Protein AF-A0A9W3SC46-F1 (afdb_monomer)

Solvent-accessible surface area (backbone atoms only — not comparable to full-atom values): 5519 Å² total; per-residue (Å²): 130,55,71,69,57,51,51,53,51,51,32,53,71,52,72,50,75,94,71,76,94,45,73,68,52,53,52,52,50,54,51,38,42,64,75,69,44,38,78,41,63,67,67,55,54,55,32,44,62,46,8,74,75,68,79,51,58,66,76,54,69,66,58,48,50,50,36,42,71,75,62,65,52,31,54,58,70,75,62,50,64,59,44,52,56,51,51,53,52,70,69,74,108

Nearest PDB structures (foldseek):
  6tmk-assembly1_E2  TM=2.578E-01  e=5.421E+00  Toxoplasma gondii GT1

Organism: Bacillus thuringiensis (NCBI:txid1428)

InterPro domains:
  IPR038765 Papain-like cysteine peptidase superfamily [SSF54001] (4-74)
  IPR053710 Arylamine N-acetyltransferase domain-containing protein [G3DSA:3.30.2140.20] (3-76)

Radius of gyration: 13.41 Å; Cα contacts (8 Å, |Δi|>4): 66; chains: 1; bounding box: 32×28×33 Å

pLDDT: mean 70.99, std 15.16, range [37.56, 90.5]

Secondary structure (DSSP, 8-state):
--HHHHHHHHHHHHT-----S-HHHHHHHHHHHHHHS---SHHHHHHHHHHHHHS--S--HHHHHHHHHHH-----HHHHHHHHHHHHHHHH-

Mean predicted aligned error: 10.31 Å

Sequence (93 aa):
MTQVQLVNSFLSFLGTTKQPTSLKFLNELIKAHQEKVKWETLTKIIDWEKGKKTEDYFPSIETYINRIYNKRSGRYLLDSLDWIPLVIIKSWF

Structure (mmCIF, N/CA/C/O backbone):
data_AF-A0A9W3SC46-F1
#
_entry.id   AF-A0A9W3SC46-F1
#
loop_
_atom_site.group_PDB
_atom_site.id
_atom_site.type_symbol
_atom_site.label_atom_id
_atom_site.label_alt_id
_atom_site.label_comp_id
_atom_site.label_asym_id
_atom_site.label_entity_id
_atom_site.label_seq_id
_atom_site.pdbx_PDB_ins_code
_atom_site.Cartn_x
_atom_site.Cartn_y
_atom_site.Cartn_z
_atom_site.occupancy
_atom_site.B_iso_or_equiv
_atom_site.auth_seq_id
_atom_site.auth_comp_id
_atom_site.auth_asym_id
_atom_site.auth_atom_id
_atom_site.pdbx_PDB_model_num
ATOM 1 N N . MET A 1 1 ? -1.958 13.414 -9.476 1.00 64.31 1 MET A N 1
ATOM 2 C CA . MET A 1 1 ? -2.896 13.453 -8.322 1.00 64.31 1 MET A CA 1
ATOM 3 C C . MET A 1 1 ? -2.246 14.175 -7.155 1.00 64.31 1 MET A C 1
ATOM 5 O O . MET A 1 1 ? -1.029 14.118 -7.043 1.00 64.31 1 MET A O 1
ATOM 9 N N . THR A 1 2 ? -3.018 14.814 -6.274 1.00 81.69 2 THR A N 1
ATOM 10 C CA . THR A 1 2 ? -2.480 15.279 -4.983 1.00 81.69 2 THR A CA 1
ATOM 11 C C . THR A 1 2 ? -2.277 14.096 -4.028 1.00 81.69 2 THR A C 1
ATOM 13 O O . THR A 1 2 ? -2.939 13.064 -4.156 1.00 81.69 2 THR A O 1
ATOM 16 N N . GLN A 1 3 ? -1.383 14.236 -3.047 1.00 74.44 3 GLN A N 1
ATOM 17 C CA . GLN A 1 3 ? -1.112 13.209 -2.028 1.00 74.44 3 GLN A CA 1
ATOM 18 C C . GLN A 1 3 ? -2.391 12.758 -1.308 1.00 74.44 3 GLN A C 1
ATOM 20 O O . GLN A 1 3 ? -2.632 11.567 -1.140 1.00 74.44 3 GLN A O 1
ATOM 25 N N . VAL A 1 4 ? -3.274 13.703 -0.974 1.00 82.06 4 VAL A N 1
ATOM 26 C CA . VAL A 1 4 ? -4.566 13.421 -0.327 1.00 82.06 4 VAL A CA 1
ATOM 27 C C . VAL A 1 4 ? -5.477 12.575 -1.219 1.00 82.06 4 VAL A C 1
ATOM 29 O O . VAL A 1 4 ? -6.093 11.621 -0.746 1.00 82.06 4 VAL A O 1
ATOM 32 N N . GLN A 1 5 ? -5.546 12.886 -2.516 1.00 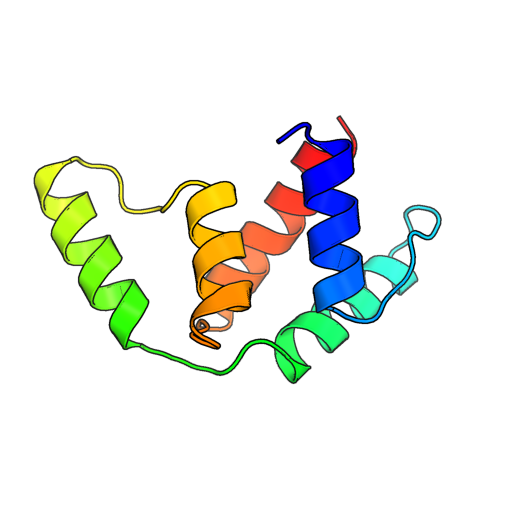82.69 5 GLN A N 1
ATOM 33 C CA . GLN A 1 5 ? -6.337 12.103 -3.470 1.00 82.69 5 GLN A CA 1
ATOM 34 C C . GLN A 1 5 ? -5.802 10.675 -3.601 1.00 82.69 5 GLN A C 1
ATOM 36 O O . GLN A 1 5 ? -6.584 9.725 -3.628 1.00 82.69 5 GLN A O 1
ATOM 41 N N . LEU A 1 6 ? -4.478 10.521 -3.641 1.00 80.38 6 LEU A N 1
ATOM 42 C CA . LEU A 1 6 ? -3.810 9.227 -3.749 1.00 80.38 6 LEU A CA 1
ATOM 43 C C . LEU A 1 6 ? -4.107 8.334 -2.533 1.00 80.38 6 LEU A C 1
ATOM 45 O O . LEU A 1 6 ? -4.490 7.175 -2.684 1.00 80.38 6 LEU A O 1
ATOM 49 N N . VAL A 1 7 ? -4.013 8.903 -1.332 1.00 82.88 7 VAL A N 1
ATOM 50 C CA . VAL A 1 7 ? -4.301 8.217 -0.065 1.00 82.88 7 VAL A CA 1
ATOM 51 C C . VAL A 1 7 ? -5.765 7.805 0.020 1.00 82.88 7 VAL A C 1
ATOM 53 O O . VAL A 1 7 ? -6.059 6.653 0.325 1.00 82.88 7 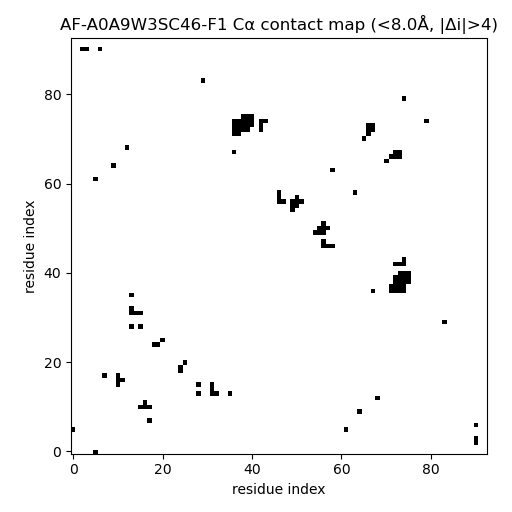VAL A O 1
ATOM 56 N N . ASN A 1 8 ? -6.691 8.706 -0.309 1.00 85.81 8 ASN A N 1
ATOM 57 C CA . ASN A 1 8 ? -8.119 8.389 -0.300 1.00 85.81 8 ASN A CA 1
ATOM 58 C C . ASN A 1 8 ? -8.462 7.286 -1.311 1.00 85.81 8 ASN A C 1
ATOM 60 O O . ASN A 1 8 ? -9.258 6.398 -1.007 1.00 85.81 8 ASN A O 1
ATOM 64 N N . SER A 1 9 ? -7.823 7.302 -2.482 1.00 83.12 9 SER A N 1
ATOM 65 C CA . SER A 1 9 ? -8.006 6.272 -3.511 1.00 83.12 9 SER A CA 1
ATOM 66 C C . SER A 1 9 ? -7.475 4.916 -3.044 1.00 83.12 9 SER A C 1
ATOM 68 O O . SER A 1 9 ? -8.126 3.892 -3.242 1.00 83.12 9 SER A O 1
ATOM 70 N N . PHE A 1 10 ? -6.326 4.901 -2.364 1.00 83.00 10 PHE A N 1
ATOM 71 C CA . PHE A 1 10 ? -5.745 3.690 -1.790 1.00 83.00 10 PHE A CA 1
ATOM 72 C C . PHE A 1 10 ? -6.594 3.115 -0.648 1.00 83.00 10 PHE A C 1
ATOM 74 O O . PHE A 1 10 ? -6.882 1.920 -0.643 1.00 83.00 10 PHE A O 1
ATOM 81 N N . LEU A 1 11 ? -7.062 3.953 0.282 1.00 87.38 11 LEU A N 1
ATOM 82 C CA . LEU A 1 11 ? -7.954 3.526 1.366 1.00 87.38 11 LEU A CA 1
ATOM 83 C C . LEU A 1 11 ? -9.278 2.979 0.814 1.00 87.38 11 LEU A C 1
ATOM 85 O O . LEU A 1 11 ? -9.726 1.911 1.233 1.00 87.38 11 LEU A O 1
ATOM 89 N N . SER A 1 12 ? -9.849 3.647 -0.193 1.00 88.00 12 SER A N 1
ATOM 90 C CA . SER A 1 12 ? -11.044 3.176 -0.900 1.00 88.00 12 SER A CA 1
ATOM 91 C C . SER A 1 12 ? -10.813 1.820 -1.575 1.00 88.00 12 SER A C 1
ATOM 93 O O . SER A 1 12 ? -11.622 0.908 -1.400 1.00 88.00 12 SER A O 1
ATOM 95 N N . PHE A 1 13 ? -9.676 1.635 -2.259 1.00 83.69 13 PHE A N 1
ATOM 96 C CA . PHE A 1 13 ? -9.286 0.342 -2.828 1.00 83.69 13 PHE A CA 1
ATOM 97 C C . PHE A 1 13 ? -9.209 -0.745 -1.749 1.00 83.69 13 PHE A C 1
ATOM 99 O O . PHE A 1 13 ? -9.795 -1.818 -1.914 1.00 83.69 13 PHE A O 1
ATOM 106 N N . LEU A 1 14 ? -8.563 -0.454 -0.617 1.00 85.50 14 LEU A N 1
ATOM 107 C CA . LEU A 1 14 ? -8.481 -1.363 0.526 1.00 85.50 14 LEU A CA 1
ATOM 108 C C . LEU A 1 14 ? -9.838 -1.598 1.205 1.00 85.50 14 LEU A C 1
ATOM 110 O O . LEU A 1 14 ? -10.034 -2.622 1.849 1.00 85.50 14 LEU A O 1
ATOM 114 N N . GLY A 1 15 ? -10.847 -0.762 0.948 1.00 87.00 15 GLY A N 1
ATOM 115 C CA . GLY A 1 15 ? -12.160 -0.849 1.592 1.00 87.00 15 GLY A CA 1
ATOM 116 C C . GLY A 1 15 ? -12.112 -0.419 3.055 1.00 87.00 15 GLY A C 1
ATOM 117 O O . GLY A 1 15 ? -12.896 -0.906 3.861 1.00 87.00 15 GLY A O 1
ATOM 118 N N . THR A 1 16 ? -11.170 0.461 3.391 1.00 87.12 16 THR A N 1
ATOM 119 C CA . THR A 1 16 ? -11.018 1.044 4.722 1.00 87.12 16 THR A CA 1
ATOM 120 C C . THR A 1 16 ? -11.234 2.556 4.664 1.00 87.12 16 THR A C 1
ATOM 122 O O . THR A 1 16 ? -11.209 3.173 3.597 1.00 87.12 16 THR A O 1
ATOM 125 N N . THR A 1 17 ? -11.464 3.167 5.818 1.00 87.62 17 THR A N 1
ATOM 126 C CA . THR A 1 17 ? -11.607 4.615 5.975 1.00 87.62 17 THR A CA 1
ATOM 127 C C . THR A 1 17 ? -10.422 5.174 6.752 1.00 87.62 17 THR A C 1
ATOM 129 O O . THR A 1 17 ? -9.719 4.459 7.466 1.00 87.62 17 THR A O 1
ATOM 132 N N . LYS A 1 18 ? -10.156 6.473 6.591 1.00 86.75 18 LYS A N 1
ATOM 133 C CA . LYS A 1 18 ? -9.066 7.131 7.314 1.00 86.75 18 LYS A CA 1
ATOM 134 C C . LYS A 1 18 ? -9.377 7.133 8.814 1.00 86.75 18 LYS A C 1
ATOM 136 O O . LYS A 1 18 ? -10.430 7.618 9.219 1.00 86.75 18 LYS A O 1
ATOM 141 N N . GLN A 1 19 ? -8.443 6.637 9.620 1.00 86.06 19 GLN A N 1
ATOM 142 C CA . GLN A 1 19 ? -8.506 6.666 11.081 1.00 86.06 19 GLN A CA 1
ATOM 143 C C . GLN A 1 19 ? -7.302 7.437 11.653 1.00 86.06 19 GLN A C 1
ATOM 145 O O . GLN A 1 19 ? -6.322 7.666 10.933 1.00 86.06 19 GLN A O 1
ATOM 150 N N . PRO A 1 20 ? -7.344 7.850 12.933 1.00 87.94 20 PRO A N 1
ATOM 151 C CA . PRO A 1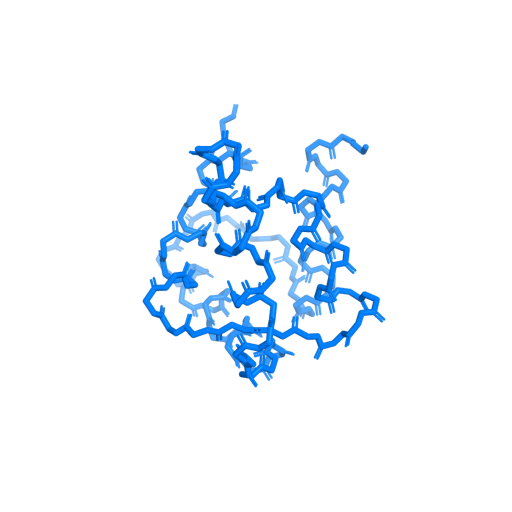 20 ? -6.172 8.370 13.629 1.00 87.94 20 PRO A CA 1
ATOM 152 C C . PRO A 1 20 ? -5.011 7.367 13.625 1.00 87.94 20 PRO A C 1
ATOM 154 O O . PRO A 1 20 ? -5.217 6.155 13.745 1.00 87.94 20 PRO A O 1
ATOM 157 N N . THR A 1 21 ? -3.783 7.875 13.525 1.00 86.69 21 THR A N 1
ATOM 158 C CA . THR A 1 21 ? -2.576 7.044 13.518 1.00 86.69 21 THR A CA 1
ATOM 159 C C . THR A 1 21 ? -2.478 6.238 14.805 1.00 86.69 21 THR A C 1
ATOM 161 O O . THR A 1 21 ? -2.383 6.786 15.900 1.00 86.69 21 THR A O 1
ATOM 164 N N . SER A 1 22 ? -2.497 4.917 14.667 1.00 89.62 22 SER A N 1
ATOM 165 C CA . SER A 1 22 ? -2.348 3.985 15.777 1.00 89.62 22 SER A CA 1
ATOM 166 C C . SER A 1 22 ? -1.774 2.665 15.275 1.00 89.62 22 SER A C 1
ATOM 168 O O . SER A 1 22 ? -1.929 2.313 14.103 1.00 89.62 22 SER A O 1
ATOM 170 N N . LEU A 1 23 ? -1.147 1.901 16.172 1.00 86.69 23 LEU A N 1
ATOM 171 C CA . LEU A 1 23 ? -0.648 0.561 15.850 1.00 86.69 23 LEU A CA 1
ATOM 172 C C . LEU A 1 23 ? -1.786 -0.368 15.397 1.00 86.69 23 LEU A C 1
ATOM 174 O O . LEU A 1 23 ? -1.621 -1.173 14.485 1.00 86.69 23 LEU A O 1
ATOM 178 N N . LYS A 1 24 ? -2.968 -0.214 16.005 1.00 90.50 24 LYS A N 1
ATOM 179 C CA . LYS A 1 24 ? -4.178 -0.941 15.616 1.00 90.50 24 LYS A CA 1
ATOM 180 C C . LYS A 1 24 ? -4.539 -0.660 14.157 1.00 90.50 24 LYS A C 1
ATOM 182 O O . LYS A 1 24 ? -4.705 -1.599 13.385 1.00 90.50 24 LYS A O 1
ATOM 187 N N . PHE A 1 25 ? -4.585 0.615 13.777 1.00 88.56 25 PHE A N 1
ATOM 188 C CA . PHE A 1 25 ? -4.911 1.011 12.411 1.00 88.56 25 PHE A CA 1
ATOM 189 C C . PHE A 1 25 ? -3.860 0.532 11.397 1.00 88.56 25 PHE A C 1
ATOM 191 O O . PHE A 1 25 ? -4.217 0.071 10.317 1.00 88.56 25 PHE A O 1
ATOM 198 N N . LEU A 1 26 ? -2.571 0.556 11.757 1.00 86.94 26 LEU A N 1
ATOM 199 C CA . LEU A 1 26 ? -1.505 -0.019 10.929 1.00 86.94 26 LEU A CA 1
ATOM 200 C C . LEU A 1 26 ? -1.731 -1.517 10.666 1.00 86.94 26 LEU A C 1
ATOM 202 O O . LEU A 1 26 ? -1.649 -1.959 9.521 1.00 86.94 26 LEU A O 1
ATOM 206 N N . ASN A 1 27 ? -2.050 -2.291 11.703 1.00 87.44 27 ASN A N 1
ATOM 207 C CA . ASN A 1 27 ? -2.296 -3.728 11.567 1.00 87.44 27 ASN A CA 1
ATOM 208 C C . ASN A 1 27 ? -3.532 -4.023 10.702 1.00 87.44 27 ASN A C 1
ATOM 210 O O . ASN A 1 27 ? -3.505 -4.937 9.879 1.00 87.44 27 ASN A O 1
ATOM 214 N N . GLU A 1 28 ? -4.597 -3.230 10.846 1.00 88.62 28 GLU A N 1
ATOM 215 C CA . GLU A 1 28 ? -5.792 -3.322 9.998 1.00 88.62 28 GLU A CA 1
ATOM 216 C C . GLU A 1 28 ? -5.473 -3.014 8.528 1.00 88.62 28 GLU A C 1
ATOM 218 O O . GLU A 1 28 ? -5.923 -3.737 7.638 1.00 88.62 28 GLU A O 1
ATOM 223 N N . LEU A 1 29 ? -4.650 -1.992 8.265 1.00 88.62 29 LEU A N 1
ATOM 224 C CA . LEU A 1 29 ? -4.199 -1.641 6.916 1.00 88.62 29 LEU A CA 1
ATOM 225 C C . LEU A 1 29 ? -3.367 -2.752 6.273 1.00 88.62 29 LEU A C 1
ATOM 227 O O . LEU A 1 29 ? -3.616 -3.100 5.118 1.00 88.62 29 LEU A O 1
ATOM 231 N N . ILE A 1 30 ? -2.405 -3.317 7.010 1.00 85.06 30 ILE A N 1
ATOM 232 C CA . ILE A 1 30 ? -1.570 -4.427 6.528 1.00 85.06 30 ILE A CA 1
ATOM 233 C C . ILE A 1 30 ? -2.453 -5.623 6.172 1.00 85.06 30 ILE A C 1
ATOM 235 O O . ILE A 1 30 ? -2.326 -6.178 5.082 1.00 85.06 30 ILE A O 1
ATOM 239 N N . LYS A 1 31 ? -3.388 -5.983 7.056 1.00 87.12 31 LYS A N 1
ATOM 240 C CA . LYS A 1 31 ? -4.301 -7.105 6.831 1.00 87.12 31 LYS A CA 1
ATOM 241 C C . LYS A 1 31 ? -5.178 -6.887 5.594 1.00 87.12 31 LYS A C 1
ATOM 243 O O . LYS A 1 31 ? -5.210 -7.741 4.712 1.00 87.12 31 LYS A O 1
ATOM 248 N N . ALA A 1 32 ? -5.834 -5.729 5.488 1.00 88.19 32 ALA A N 1
ATOM 249 C CA . ALA A 1 32 ? -6.693 -5.401 4.348 1.00 88.19 32 ALA A CA 1
ATOM 250 C C . ALA A 1 32 ? -5.919 -5.396 3.019 1.00 88.19 32 ALA A C 1
ATOM 252 O O . ALA A 1 32 ? -6.443 -5.797 1.977 1.00 88.19 32 ALA A O 1
ATOM 253 N N . HIS A 1 33 ? -4.658 -4.955 3.048 1.00 83.25 33 HIS A N 1
ATOM 254 C CA . HIS A 1 33 ? -3.772 -4.989 1.888 1.00 83.25 33 HIS A CA 1
ATOM 255 C C . HIS A 1 33 ? -3.433 -6.416 1.467 1.00 83.25 33 HIS A C 1
ATOM 257 O O . HIS A 1 33 ? -3.649 -6.755 0.306 1.00 83.25 33 HIS A O 1
ATOM 263 N N . GLN A 1 34 ? -2.996 -7.263 2.400 1.00 78.62 34 GLN A N 1
ATOM 264 C CA . GLN A 1 34 ? -2.658 -8.663 2.125 1.00 78.62 34 GLN A CA 1
ATOM 265 C C . GLN A 1 34 ? -3.849 -9.472 1.591 1.00 78.62 34 GLN A C 1
ATOM 267 O O . GLN A 1 34 ? -3.668 -10.352 0.752 1.00 78.62 34 GLN A O 1
ATOM 272 N N . GLU A 1 35 ? -5.066 -9.171 2.049 1.00 84.06 35 GLU A N 1
ATOM 273 C CA . GLU A 1 35 ? -6.289 -9.835 1.585 1.00 84.06 35 GLU A CA 1
ATOM 274 C C . GLU A 1 35 ? -6.699 -9.405 0.166 1.00 84.06 35 GLU A C 1
ATOM 276 O O . GLU A 1 35 ? -7.189 -10.224 -0.614 1.00 84.06 35 GLU A O 1
ATOM 281 N N . LYS A 1 36 ? -6.510 -8.128 -0.195 1.00 81.56 36 LYS A N 1
ATOM 282 C CA . LYS A 1 36 ? -6.956 -7.588 -1.493 1.00 81.56 36 LYS A CA 1
ATOM 283 C C . LYS A 1 36 ? -5.905 -7.622 -2.592 1.00 81.56 36 LYS A C 1
ATOM 285 O O . LYS A 1 36 ? -6.255 -7.722 -3.771 1.00 81.56 36 LYS A O 1
ATOM 290 N N . VAL A 1 37 ? -4.630 -7.496 -2.243 1.00 77.38 37 VAL A N 1
ATOM 291 C CA . VAL A 1 37 ? -3.531 -7.443 -3.206 1.00 77.38 37 VAL A CA 1
ATOM 292 C C . VAL A 1 37 ? -3.042 -8.861 -3.473 1.00 77.38 37 VAL A C 1
ATOM 294 O O . VAL A 1 37 ? -2.373 -9.474 -2.650 1.00 77.38 37 VAL A O 1
ATOM 297 N N . LYS A 1 38 ? -3.398 -9.396 -4.646 1.00 69.00 38 LYS A N 1
ATOM 298 C CA . LYS A 1 38 ? -3.055 -10.769 -5.044 1.00 69.00 38 LYS A CA 1
ATOM 299 C C . LYS A 1 38 ? -1.548 -10.991 -5.120 1.00 69.00 38 LYS A C 1
ATOM 301 O O . LYS A 1 38 ? -0.817 -10.163 -5.634 1.00 69.00 38 LYS A O 1
ATOM 306 N N . TRP A 1 39 ? -1.086 -12.158 -4.711 1.00 63.09 39 TRP A N 1
ATOM 307 C CA . TRP A 1 39 ? 0.318 -12.545 -4.828 1.00 63.09 39 TRP A CA 1
ATOM 308 C C . TRP A 1 39 ? 0.713 -12.732 -6.293 1.00 63.09 39 TRP A C 1
ATOM 310 O O . TRP A 1 39 ? 0.068 -13.490 -7.017 1.00 63.09 39 TRP A O 1
ATOM 320 N N . GLU A 1 40 ? 1.763 -12.046 -6.735 1.00 61.12 40 GLU A N 1
ATOM 321 C CA . GLU A 1 40 ? 2.223 -12.113 -8.120 1.00 61.12 40 GLU A CA 1
ATOM 322 C C . GLU A 1 40 ? 3.737 -11.871 -8.239 1.00 61.12 40 GLU A C 1
ATOM 324 O O . GLU A 1 40 ? 4.323 -11.055 -7.525 1.00 61.12 40 GLU A O 1
ATOM 329 N N . THR A 1 41 ? 4.361 -12.577 -9.187 1.00 56.03 41 THR A N 1
ATOM 330 C CA . THR A 1 41 ? 5.813 -12.526 -9.448 1.00 56.03 41 THR A CA 1
ATOM 331 C C . THR A 1 41 ? 6.159 -11.739 -10.717 1.00 56.03 41 THR A C 1
ATOM 333 O O . THR A 1 41 ? 7.264 -11.219 -10.851 1.00 56.03 41 THR A O 1
ATOM 336 N N . LEU A 1 42 ? 5.215 -11.608 -11.655 1.00 61.19 42 LEU A N 1
ATOM 337 C CA . LEU A 1 42 ? 5.474 -11.065 -12.994 1.00 61.19 42 LEU A CA 1
ATOM 338 C C . LEU A 1 42 ? 5.866 -9.584 -12.978 1.00 61.19 42 LEU A C 1
ATOM 340 O O . LEU A 1 42 ? 6.793 -9.183 -13.679 1.00 61.19 42 LEU A O 1
ATOM 344 N N . THR A 1 43 ? 5.214 -8.762 -12.154 1.00 65.00 43 THR A N 1
ATOM 345 C CA . THR A 1 43 ? 5.539 -7.330 -12.073 1.00 65.00 43 THR A CA 1
ATOM 346 C C . THR A 1 43 ? 6.911 -7.068 -11.454 1.00 65.00 43 THR A C 1
ATOM 348 O O . THR A 1 43 ? 7.544 -6.086 -11.834 1.00 65.00 43 THR A O 1
ATOM 351 N N . LYS A 1 44 ? 7.422 -7.963 -10.593 1.00 65.25 44 LYS A N 1
ATOM 352 C CA . LYS A 1 44 ? 8.802 -7.892 -10.080 1.00 65.25 44 LYS A CA 1
ATOM 353 C C . LYS A 1 44 ? 9.841 -8.163 -11.161 1.00 65.25 44 LYS A C 1
ATOM 355 O O . LYS A 1 44 ? 10.833 -7.451 -11.212 1.00 65.25 44 LYS A O 1
ATOM 360 N N . ILE A 1 45 ? 9.615 -9.161 -12.017 1.00 67.12 45 ILE A N 1
ATOM 361 C CA . ILE A 1 45 ? 10.532 -9.471 -13.126 1.00 67.12 45 ILE A CA 1
ATOM 362 C C . ILE A 1 45 ? 10.630 -8.259 -14.061 1.00 67.12 45 ILE A C 1
ATOM 364 O O . ILE A 1 45 ? 11.726 -7.833 -14.405 1.00 67.12 45 ILE A O 1
ATOM 368 N N . ILE A 1 46 ? 9.490 -7.638 -14.377 1.00 71.75 46 ILE A N 1
ATOM 369 C CA . ILE A 1 46 ? 9.431 -6.433 -15.217 1.00 71.75 46 ILE A CA 1
ATOM 370 C C . ILE A 1 46 ? 10.148 -5.244 -14.559 1.00 71.75 46 ILE A C 1
ATOM 372 O O . ILE A 1 46 ? 10.897 -4.530 -15.227 1.00 71.75 46 ILE A O 1
ATOM 376 N N . ASP A 1 47 ? 9.920 -5.011 -13.262 1.00 72.06 47 ASP A N 1
ATOM 377 C CA . ASP A 1 47 ? 10.563 -3.912 -12.530 1.00 72.06 47 ASP A CA 1
ATOM 378 C C . ASP A 1 47 ? 12.076 -4.144 -12.382 1.00 72.06 47 ASP A C 1
ATOM 380 O O . ASP A 1 47 ? 12.855 -3.208 -12.539 1.00 72.06 47 ASP A O 1
ATOM 384 N N . TRP A 1 48 ? 12.509 -5.392 -12.182 1.00 74.81 48 TRP A N 1
ATOM 385 C CA . TRP A 1 48 ? 13.922 -5.766 -12.140 1.00 74.81 48 TRP A CA 1
ATOM 386 C C . TRP A 1 48 ? 14.615 -5.584 -13.494 1.00 74.81 48 TRP A C 1
ATOM 388 O O . TRP A 1 48 ? 15.707 -5.022 -13.554 1.00 74.81 48 TRP A O 1
ATOM 398 N N . GLU A 1 49 ? 13.982 -5.998 -14.595 1.00 74.12 49 GLU A N 1
ATOM 399 C CA . GLU A 1 49 ? 14.527 -5.794 -15.943 1.00 74.12 49 GLU A CA 1
ATOM 400 C C . GLU A 1 49 ? 14.660 -4.311 -16.300 1.00 74.12 49 GLU A C 1
ATOM 402 O O . GLU A 1 49 ? 15.620 -3.918 -16.970 1.00 74.12 49 GLU A O 1
ATOM 407 N N . LYS A 1 50 ?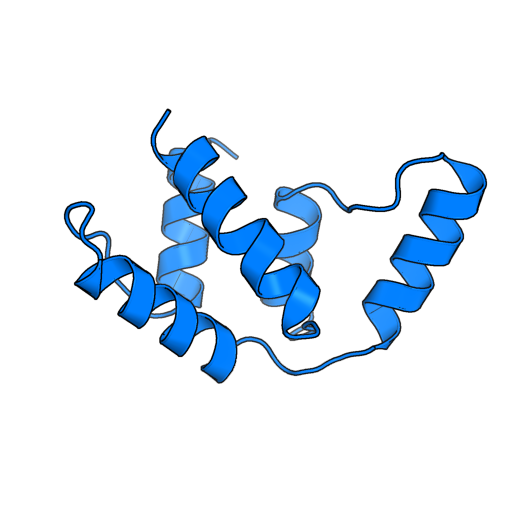 13.710 -3.479 -15.850 1.00 79.12 50 LYS A N 1
ATOM 408 C CA . LYS A 1 50 ? 13.804 -2.021 -15.974 1.00 79.12 50 LYS A CA 1
ATOM 409 C C . LYS A 1 50 ? 14.928 -1.461 -15.112 1.00 79.12 50 LYS A C 1
ATOM 411 O O . LYS A 1 50 ? 15.792 -0.776 -15.650 1.00 79.12 50 LYS A O 1
ATOM 416 N N . GLY A 1 51 ? 14.958 -1.806 -13.827 1.00 78.38 51 GLY A N 1
ATOM 417 C CA . GLY A 1 51 ? 15.956 -1.308 -12.884 1.00 78.38 51 GLY A CA 1
ATOM 418 C C . GLY A 1 51 ? 17.378 -1.708 -13.235 1.00 78.38 51 GLY A C 1
ATOM 419 O O . GLY A 1 51 ? 18.289 -0.908 -13.090 1.00 78.38 51 GLY A O 1
ATOM 420 N N . LYS A 1 52 ? 17.586 -2.879 -13.842 1.00 80.44 52 LYS A N 1
ATOM 421 C CA . LYS A 1 52 ? 18.898 -3.258 -14.379 1.00 80.44 52 LYS A CA 1
ATOM 422 C C . LYS A 1 52 ? 19.401 -2.296 -15.469 1.00 80.44 52 LYS A C 1
ATOM 424 O O . LYS A 1 52 ? 20.604 -2.181 -15.668 1.00 80.44 52 LYS A O 1
ATOM 429 N N . LYS A 1 53 ? 18.496 -1.630 -16.194 1.00 80.56 53 LYS A N 1
ATOM 430 C CA . LYS A 1 53 ? 18.828 -0.656 -17.247 1.00 80.56 53 LYS A CA 1
ATOM 431 C C . LYS A 1 53 ? 18.904 0.780 -16.729 1.00 80.56 53 LYS A C 1
ATOM 433 O O . LYS A 1 53 ? 19.606 1.582 -17.332 1.00 80.56 53 LYS A O 1
ATOM 438 N N . THR A 1 54 ? 18.153 1.109 -15.680 1.00 80.75 54 THR A N 1
ATOM 439 C CA . THR A 1 54 ? 17.974 2.490 -15.193 1.00 80.75 54 THR A CA 1
ATOM 440 C C . THR A 1 54 ? 18.540 2.741 -13.796 1.00 80.75 54 THR A C 1
ATOM 442 O O . THR A 1 54 ? 18.422 3.856 -13.308 1.00 80.75 54 THR A O 1
ATOM 445 N N . GLU A 1 55 ? 19.082 1.713 -13.140 1.00 79.62 55 GLU A N 1
ATOM 446 C CA . GLU A 1 55 ? 19.425 1.662 -11.705 1.00 79.62 55 GLU A CA 1
ATOM 447 C C . GLU A 1 55 ? 18.241 1.920 -10.751 1.00 79.62 55 GLU A C 1
ATOM 449 O O . GLU A 1 55 ? 18.414 1.999 -9.536 1.00 79.62 55 GLU A O 1
ATOM 454 N N . ASP A 1 56 ? 17.016 1.967 -11.284 1.00 74.19 56 ASP A N 1
ATOM 455 C CA . ASP A 1 56 ? 15.785 2.205 -10.530 1.00 74.19 56 ASP A CA 1
ATOM 456 C C . ASP A 1 56 ? 14.887 0.964 -10.535 1.00 74.19 56 ASP A C 1
ATOM 458 O O . ASP A 1 56 ? 14.173 0.669 -11.497 1.00 74.19 56 ASP A O 1
ATOM 462 N N . TYR A 1 57 ? 14.957 0.209 -9.444 1.00 70.25 57 TYR A N 1
ATOM 463 C CA . TYR A 1 57 ? 14.281 -1.079 -9.279 1.00 70.25 57 TYR A CA 1
ATOM 464 C C . TYR A 1 57 ? 12.852 -0.949 -8.756 1.00 70.25 57 TYR A C 1
ATOM 466 O O . TYR A 1 57 ? 12.139 -1.951 -8.638 1.00 70.25 57 TYR A O 1
ATOM 474 N N . PHE A 1 58 ? 12.425 0.270 -8.430 1.00 71.12 58 PHE A N 1
ATOM 475 C CA . PHE A 1 58 ? 11.160 0.507 -7.768 1.00 71.12 58 PHE A CA 1
ATOM 476 C C . PHE A 1 58 ? 10.254 1.399 -8.615 1.00 71.12 58 PHE A C 1
ATOM 478 O O . PHE A 1 58 ? 10.615 2.517 -8.964 1.00 71.12 58 PHE A O 1
ATOM 485 N N . PRO A 1 59 ? 9.026 0.959 -8.935 1.00 74.62 59 PRO A N 1
ATOM 486 C CA . PRO A 1 59 ? 8.097 1.830 -9.631 1.00 74.62 59 PRO A CA 1
ATOM 487 C C . PRO A 1 59 ? 7.687 3.000 -8.729 1.00 74.62 59 PRO A C 1
ATOM 489 O O . PRO A 1 59 ? 7.603 2.870 -7.506 1.00 74.62 59 PRO A O 1
ATOM 492 N N . SER A 1 60 ? 7.329 4.131 -9.340 1.00 77.25 60 SER A N 1
ATOM 493 C CA . SER A 1 60 ? 6.711 5.235 -8.603 1.00 77.25 60 SER A CA 1
ATOM 494 C C . SER A 1 60 ? 5.437 4.775 -7.882 1.00 77.25 60 SER A C 1
ATOM 496 O O . SER A 1 60 ? 4.739 3.864 -8.341 1.00 77.25 60 SER A O 1
ATOM 498 N N . ILE A 1 61 ? 5.082 5.440 -6.777 1.00 71.94 61 ILE A N 1
ATOM 499 C CA . ILE A 1 61 ? 3.887 5.078 -5.997 1.00 71.94 61 ILE A CA 1
ATOM 500 C C . ILE A 1 61 ? 2.599 5.142 -6.831 1.00 71.94 61 ILE A C 1
ATOM 502 O O . ILE A 1 61 ? 1.705 4.313 -6.680 1.00 71.94 61 ILE A O 1
ATOM 506 N N . GLU A 1 62 ? 2.532 6.081 -7.773 1.00 72.50 62 GLU A N 1
ATOM 507 C CA . GLU A 1 62 ? 1.422 6.217 -8.712 1.00 72.50 62 GLU A CA 1
ATOM 508 C C . GLU A 1 62 ? 1.355 5.025 -9.675 1.00 72.50 62 GLU A C 1
ATOM 510 O O . GLU A 1 62 ? 0.286 4.457 -9.892 1.00 72.50 62 GLU A O 1
ATOM 515 N N . THR A 1 63 ? 2.505 4.574 -10.189 1.00 75.25 63 THR A N 1
ATOM 516 C CA . THR A 1 63 ? 2.595 3.367 -11.025 1.00 75.25 63 THR A CA 1
ATOM 517 C C . THR A 1 63 ? 2.172 2.125 -10.244 1.00 75.25 63 THR A C 1
ATOM 519 O O . THR A 1 63 ? 1.459 1.271 -10.772 1.00 75.25 63 THR A O 1
ATOM 522 N N . TYR A 1 64 ? 2.586 2.024 -8.981 1.00 73.00 64 TYR A N 1
ATOM 523 C CA . TYR A 1 64 ? 2.218 0.929 -8.091 1.00 73.00 64 TYR A CA 1
ATOM 524 C C . TYR A 1 64 ? 0.705 0.875 -7.838 1.00 73.00 64 TYR A C 1
ATOM 526 O O . TYR A 1 64 ? 0.079 -0.159 -8.082 1.00 73.00 64 TYR A O 1
ATOM 534 N N . ILE A 1 65 ? 0.103 1.997 -7.431 1.00 72.12 65 ILE A N 1
ATOM 535 C CA . ILE A 1 65 ? -1.340 2.086 -7.171 1.00 72.12 65 ILE A CA 1
ATOM 536 C C . ILE A 1 65 ? -2.134 1.800 -8.446 1.00 72.12 65 ILE A C 1
ATOM 538 O O . ILE A 1 65 ? -3.072 1.006 -8.410 1.00 72.12 65 ILE A O 1
ATOM 542 N N . ASN A 1 66 ? -1.721 2.350 -9.592 1.00 74.25 66 ASN A N 1
ATOM 543 C CA . ASN A 1 66 ? -2.380 2.087 -10.872 1.00 74.25 66 ASN A CA 1
ATOM 544 C C . ASN A 1 66 ? -2.345 0.607 -11.271 1.00 74.25 66 ASN A C 1
ATOM 546 O O . ASN A 1 66 ? -3.315 0.115 -11.847 1.00 74.25 66 ASN A O 1
ATOM 550 N N . ARG A 1 67 ? -1.262 -0.124 -10.978 1.00 74.69 67 ARG A N 1
ATOM 551 C CA . ARG A 1 67 ? -1.179 -1.570 -11.254 1.00 74.69 67 ARG A CA 1
ATOM 552 C C . ARG A 1 67 ? -2.139 -2.362 -10.378 1.00 74.69 67 ARG A C 1
ATOM 554 O O . ARG A 1 67 ? -2.898 -3.181 -10.888 1.00 74.69 67 ARG A O 1
ATOM 561 N N . ILE A 1 68 ? -2.157 -2.078 -9.082 1.00 71.25 68 ILE A N 1
ATOM 562 C CA . ILE A 1 68 ? -3.046 -2.771 -8.150 1.00 71.25 68 ILE A CA 1
ATOM 563 C C . ILE A 1 68 ? -4.514 -2.489 -8.488 1.00 71.25 68 ILE A C 1
ATOM 565 O O . ILE A 1 68 ? -5.321 -3.418 -8.538 1.00 71.25 68 ILE A O 1
ATOM 569 N N . TYR A 1 69 ? -4.837 -1.231 -8.794 1.00 66.25 69 TYR A N 1
ATOM 570 C CA . TYR A 1 69 ? -6.190 -0.793 -9.117 1.00 66.25 69 TYR A CA 1
ATOM 571 C C . TYR A 1 69 ? -6.691 -1.356 -10.457 1.00 66.25 69 TYR A C 1
ATOM 573 O O . TYR A 1 69 ? -7.749 -1.980 -10.505 1.00 66.25 69 TYR A O 1
ATOM 581 N N . ASN A 1 70 ? -5.922 -1.192 -11.541 1.00 62.97 70 ASN A N 1
ATOM 582 C CA . ASN A 1 70 ? -6.381 -1.537 -12.893 1.00 62.97 70 ASN A CA 1
ATOM 583 C C . ASN A 1 70 ? -6.075 -2.980 -13.311 1.00 62.97 70 ASN A C 1
ATOM 585 O O . ASN A 1 70 ? -6.812 -3.548 -14.112 1.00 62.97 70 ASN A O 1
ATOM 589 N N . LYS A 1 71 ? -4.985 -3.580 -12.818 1.00 59.25 71 LYS A N 1
ATOM 590 C CA . LYS A 1 71 ? -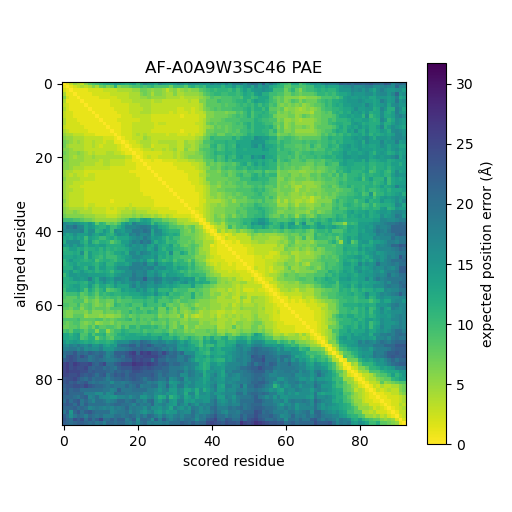4.520 -4.901 -13.278 1.00 59.25 71 LYS A CA 1
ATOM 591 C C . LYS A 1 71 ? -4.756 -6.031 -12.274 1.00 59.25 71 LYS A C 1
ATOM 593 O O . LYS A 1 71 ? -4.552 -7.184 -12.640 1.00 59.25 71 LYS A O 1
ATOM 598 N N . ARG A 1 72 ? -5.203 -5.737 -11.039 1.00 55.84 72 ARG A N 1
ATOM 599 C CA . ARG A 1 72 ? -5.366 -6.724 -9.940 1.00 55.84 72 ARG A CA 1
ATOM 600 C C . ARG A 1 72 ? -4.118 -7.598 -9.736 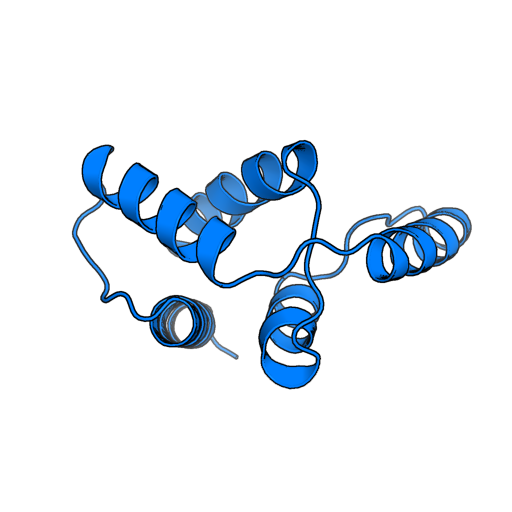1.00 55.84 72 ARG A C 1
ATOM 602 O O . ARG A 1 72 ? -4.210 -8.780 -9.407 1.00 55.84 72 ARG A O 1
ATOM 609 N N . SER A 1 73 ? -2.969 -6.985 -9.969 1.00 55.09 73 SER A N 1
ATOM 610 C CA . SER A 1 73 ? -1.653 -7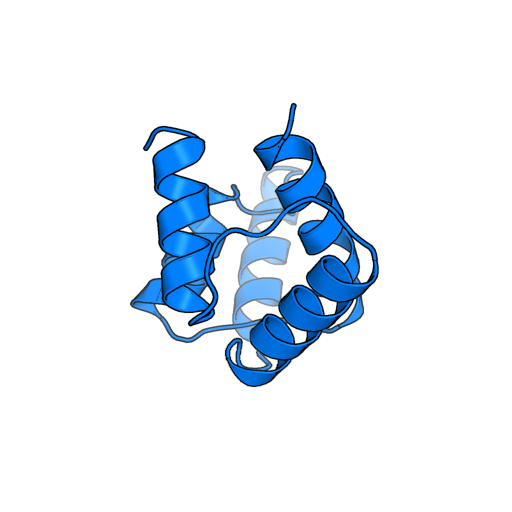.593 -10.087 1.00 55.09 73 SER A CA 1
ATOM 611 C C . SER A 1 73 ? -0.863 -7.198 -8.824 1.00 55.09 73 SER A C 1
ATOM 613 O O . SER A 1 73 ? -0.727 -5.993 -8.583 1.00 55.09 73 SER A O 1
ATOM 615 N N . GLY A 1 74 ? -0.451 -8.126 -7.949 1.00 51.12 74 GLY A N 1
ATOM 616 C CA . GLY A 1 74 ? 0.161 -7.774 -6.648 1.00 51.12 74 GLY A CA 1
ATOM 617 C C . GLY A 1 74 ? 1.549 -8.370 -6.356 1.00 51.12 74 GLY A C 1
ATOM 618 O O . GLY A 1 74 ? 2.344 -8.510 -7.275 1.00 51.12 74 GLY A O 1
ATOM 619 N N . ARG A 1 75 ? 1.933 -8.552 -5.075 1.00 55.81 75 ARG A N 1
ATOM 620 C CA . ARG A 1 75 ? 3.357 -8.606 -4.629 1.00 55.81 75 ARG A CA 1
ATOM 621 C C . ARG A 1 75 ? 3.646 -9.560 -3.455 1.00 55.81 75 ARG A C 1
ATOM 623 O O . ARG A 1 75 ? 2.732 -9.956 -2.748 1.00 55.81 75 ARG A O 1
ATOM 630 N N . TYR A 1 76 ? 4.939 -9.874 -3.246 1.00 45.03 76 TYR A N 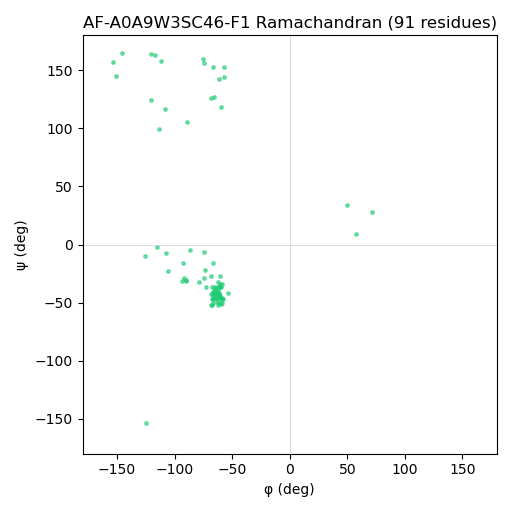1
ATOM 631 C CA . TYR A 1 76 ? 5.488 -10.646 -2.109 1.00 45.03 76 TYR A CA 1
ATOM 632 C C . TYR A 1 76 ? 5.573 -9.859 -0.776 1.00 45.03 76 TYR A C 1
ATOM 634 O O . TYR A 1 76 ? 5.645 -8.630 -0.774 1.00 45.03 76 TYR A O 1
ATOM 642 N N . LEU A 1 77 ? 5.654 -10.598 0.345 1.00 37.56 77 LEU A N 1
ATOM 643 C CA . LEU A 1 77 ? 5.546 -10.138 1.740 1.00 37.56 77 LEU A CA 1
ATOM 644 C C . LEU A 1 77 ? 6.688 -9.197 2.172 1.00 37.56 77 LEU A C 1
ATOM 646 O O . LEU A 1 77 ? 6.401 -8.186 2.807 1.00 37.56 77 LEU A O 1
ATOM 650 N N . LEU A 1 78 ? 7.939 -9.492 1.780 1.00 38.56 78 LEU A N 1
ATOM 651 C CA . LEU A 1 78 ? 9.128 -8.690 2.123 1.00 38.56 78 LEU A CA 1
ATOM 652 C C . LEU A 1 78 ? 9.017 -7.245 1.602 1.00 38.56 78 LEU A C 1
ATOM 654 O O . LEU A 1 78 ? 9.063 -6.315 2.392 1.00 38.56 78 LEU A O 1
ATOM 658 N N . ASP A 1 79 ? 8.707 -7.047 0.319 1.00 43.50 79 ASP A N 1
ATOM 659 C CA . ASP A 1 79 ? 8.574 -5.697 -0.245 1.00 43.50 79 ASP A CA 1
ATOM 660 C C . ASP A 1 79 ? 7.272 -4.992 0.185 1.00 43.50 79 ASP A C 1
ATOM 662 O O . ASP A 1 79 ? 7.218 -3.768 0.230 1.00 43.50 79 ASP A O 1
ATOM 666 N N . SER A 1 80 ? 6.180 -5.715 0.474 1.00 44.22 80 SER A N 1
ATOM 667 C CA . SER A 1 80 ? 4.931 -5.057 0.910 1.00 44.22 80 SER A CA 1
ATOM 668 C C . SER A 1 80 ? 5.095 -4.378 2.274 1.00 44.22 80 SER A C 1
ATOM 670 O O . SER A 1 80 ? 4.581 -3.279 2.485 1.00 44.22 80 SER A O 1
ATOM 672 N N . LEU A 1 81 ? 5.874 -5.002 3.164 1.00 45.88 81 LEU A N 1
ATOM 673 C CA . LEU A 1 81 ? 6.214 -4.462 4.475 1.00 45.88 81 LEU A CA 1
ATOM 674 C C . LEU A 1 81 ? 7.222 -3.312 4.387 1.00 45.88 81 LEU A C 1
ATOM 676 O O . LEU A 1 81 ? 7.218 -2.478 5.281 1.00 45.88 81 LEU A O 1
ATOM 680 N N . ASP A 1 82 ? 8.005 -3.210 3.309 1.00 50.06 82 ASP A N 1
ATOM 681 C CA . ASP A 1 82 ? 8.901 -2.069 3.069 1.00 50.06 82 ASP A CA 1
ATOM 682 C C . ASP A 1 82 ? 8.147 -0.836 2.534 1.00 50.06 82 ASP A C 1
ATOM 684 O O . ASP A 1 82 ? 8.488 0.306 2.848 1.00 50.06 82 ASP A O 1
ATOM 688 N N . TRP A 1 83 ? 7.076 -1.039 1.757 1.00 49.00 83 TRP A N 1
ATOM 689 C CA . TRP A 1 83 ? 6.323 0.054 1.124 1.00 49.00 83 TRP A CA 1
ATOM 690 C C . TRP A 1 83 ? 5.167 0.595 1.968 1.00 49.00 83 TRP A C 1
ATOM 692 O O . TRP A 1 83 ? 4.880 1.788 1.885 1.00 49.00 83 TRP A O 1
ATOM 702 N N . ILE A 1 84 ? 4.511 -0.225 2.797 1.00 55.88 84 ILE A N 1
ATOM 703 C CA . ILE A 1 84 ? 3.430 0.240 3.688 1.00 55.88 84 ILE A CA 1
ATOM 704 C C . ILE A 1 84 ? 3.921 1.344 4.650 1.00 55.88 84 ILE A C 1
ATOM 706 O O . ILE A 1 84 ? 3.266 2.387 4.717 1.00 55.88 84 ILE A O 1
ATOM 710 N N . PRO A 1 85 ? 5.084 1.214 5.31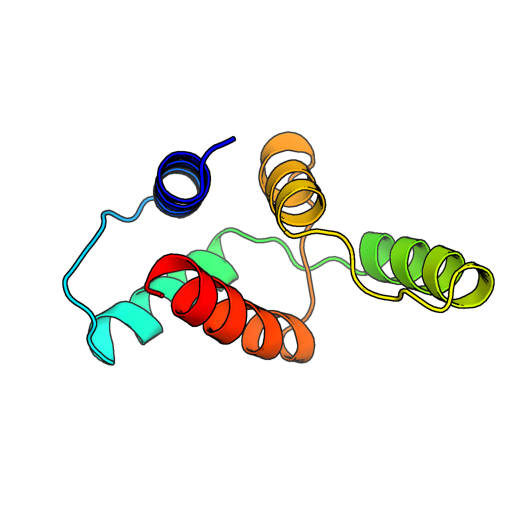9 1.00 51.94 85 PRO A N 1
ATOM 711 C CA . PRO A 1 85 ? 5.659 2.285 6.124 1.00 51.94 85 PRO A CA 1
ATOM 712 C C . PRO A 1 85 ? 5.991 3.521 5.290 1.00 51.94 85 PRO A C 1
ATOM 714 O O . PRO A 1 85 ? 5.674 4.622 5.716 1.00 51.94 85 PRO A O 1
ATOM 717 N N . LEU A 1 86 ? 6.555 3.373 4.084 1.00 51.91 86 LEU A N 1
ATOM 718 C CA . LEU A 1 86 ? 6.879 4.507 3.206 1.00 51.91 86 LEU A CA 1
ATOM 719 C C . LEU A 1 86 ? 5.635 5.260 2.725 1.00 51.91 86 LEU A C 1
ATOM 721 O O . LEU A 1 86 ? 5.657 6.487 2.667 1.00 51.91 86 LEU A O 1
ATOM 725 N N . VAL A 1 87 ? 4.547 4.553 2.410 1.00 52.06 87 VAL A N 1
ATOM 726 C CA . VAL A 1 87 ? 3.255 5.156 2.054 1.00 52.06 87 VAL A CA 1
ATOM 727 C C . VAL A 1 87 ? 2.645 5.865 3.252 1.00 52.06 87 VAL A C 1
ATOM 729 O O . VAL A 1 87 ? 2.144 6.969 3.091 1.00 52.06 87 VAL A O 1
ATOM 732 N N . ILE A 1 88 ? 2.710 5.278 4.448 1.00 53.59 88 ILE A N 1
ATOM 733 C CA . ILE A 1 88 ? 2.200 5.904 5.674 1.00 53.59 88 ILE A CA 1
ATOM 734 C C . ILE A 1 88 ? 3.028 7.143 6.031 1.00 53.59 88 ILE A C 1
ATOM 736 O O . ILE A 1 88 ? 2.459 8.204 6.260 1.00 53.59 88 ILE A O 1
ATOM 740 N N . ILE A 1 89 ? 4.357 7.055 5.995 1.00 48.69 89 ILE A N 1
ATOM 741 C CA . ILE A 1 89 ? 5.263 8.170 6.295 1.00 48.69 89 ILE A CA 1
ATOM 742 C C . ILE A 1 89 ? 5.076 9.303 5.276 1.00 48.69 89 ILE A C 1
ATOM 744 O O . ILE A 1 89 ? 4.833 10.437 5.674 1.00 48.69 89 ILE A O 1
ATOM 748 N N . LYS A 1 90 ? 5.082 9.002 3.969 1.00 44.81 90 LYS A N 1
ATOM 749 C CA . LYS A 1 90 ? 4.848 9.996 2.903 1.00 44.81 90 LYS A CA 1
ATOM 750 C C . LYS A 1 90 ? 3.393 10.434 2.755 1.00 44.81 90 LYS A C 1
ATOM 752 O O . LYS A 1 90 ? 3.115 11.274 1.918 1.00 44.81 90 LYS A O 1
ATOM 757 N N . SER A 1 91 ? 2.445 9.830 3.468 1.00 43.62 91 SER A N 1
ATOM 758 C CA . SER A 1 91 ? 1.039 10.252 3.477 1.00 43.62 91 SER A CA 1
ATOM 759 C C . SER A 1 91 ? 0.744 11.228 4.617 1.00 43.62 91 SER A C 1
ATOM 761 O O . SER A 1 91 ? -0.322 11.847 4.594 1.00 43.62 91 SER A O 1
ATOM 763 N N . TRP A 1 92 ? 1.625 11.329 5.613 1.00 42.91 92 TRP A N 1
ATOM 764 C CA . TRP A 1 92 ? 1.370 12.040 6.870 1.00 42.91 92 TRP A CA 1
ATOM 765 C C . TRP A 1 92 ? 2.417 13.113 7.208 1.00 42.91 92 TRP A C 1
ATOM 767 O O . TRP A 1 92 ? 2.156 13.919 8.099 1.00 42.91 92 TRP A O 1
ATOM 777 N N . PHE A 1 93 ? 3.531 13.159 6.472 1.00 38.75 93 PHE A N 1
ATOM 778 C CA . PHE A 1 93 ? 4.435 14.307 6.341 1.00 38.75 93 PHE A CA 1
ATOM 779 C C . PHE A 1 93 ? 4.346 14.873 4.918 1.00 38.75 93 PHE A C 1
ATOM 781 O O . PHE A 1 93 ? 4.621 16.081 4.767 1.00 38.75 93 PHE A O 1
#

Foldseek 3Di:
DDLVVLVCLLCVQLVHDDDPDDPVVLVSSLVSCVVQQDAADVVQVVLCVVCVVVVGSDDDPVVVSCCCVPVSHHHDDVVSVVVSVVSVVVSPD